Protein AF-A0A831QSL8-F1 (afdb_monomer_lite)

Organism: NCBI:txid641691

Radius of gyration: 19.09 Å; chains: 1; bounding box: 49×22×60 Å

Sequence (99 aa):
MKPPNVINNQKIRALNGRGLLIAAAIGFAVGIIIIQPLGISLLKYDQGGDAGNWWYLFKKTVGQAFRFGDIEQILKNVLFGVLGSSLALLSYARKALYN

Foldseek 3Di:
DPPDPPLVVVLVVLVDVVVLVVLLQVLLVCLLQPVLLLVVLVVVCVVVVVPDDSVVSSVVSNVVSPPPPDPVSVVSSVVSSNVSSVVSNVVSVCVSVVD

Secondary structure (DSSP, 8-state):
-PPP-HHHHHHHHHT-HHHHHHHHHHHHHHIIIIIHHHHHHHHHHHHTTT-S-HHHHHHHHHHHHT-TT-HHHHHHHHHHHHHHHHHHHHHHHHHHH--

Structure (mmCIF, N/CA/C/O backbone):
data_AF-A0A831QSL8-F1
#
_entry.id   AF-A0A831QSL8-F1
#
loop_
_atom_site.group_PDB
_atom_site.id
_atom_site.type_symbol
_atom_site.label_atom_id
_atom_site.label_alt_id
_atom_site.label_comp_id
_atom_site.label_asym_id
_atom_site.label_entity_id
_atom_site.label_seq_id
_atom_site.pdbx_PDB_ins_code
_atom_site.Cartn_x
_atom_site.Cartn_y
_atom_site.Cartn_z
_atom_site.occupancy
_atom_site.B_iso_or_equiv
_atom_site.auth_seq_id
_atom_site.auth_comp_id
_atom_site.auth_asym_id
_atom_site.auth_atom_id
_atom_site.pdbx_PDB_model_num
ATOM 1 N N . MET A 1 1 ? -33.424 10.971 35.285 1.00 49.84 1 MET A N 1
ATOM 2 C CA . MET A 1 1 ? -32.160 10.386 34.782 1.00 49.84 1 MET A CA 1
ATOM 3 C C . MET A 1 1 ? -32.273 10.252 33.269 1.00 49.84 1 MET A C 1
ATOM 5 O O . MET A 1 1 ? -33.193 9.593 32.807 1.00 49.84 1 MET A O 1
ATOM 9 N N . LYS A 1 2 ? -31.435 10.953 32.496 1.00 45.91 2 LYS A N 1
ATOM 10 C CA . LYS A 1 2 ? -31.435 10.881 31.022 1.00 45.91 2 LYS A CA 1
ATOM 11 C C . LYS A 1 2 ? -30.801 9.542 30.614 1.00 45.91 2 LYS A C 1
ATOM 13 O O . LYS A 1 2 ? -29.740 9.238 31.162 1.00 45.91 2 LYS A O 1
ATOM 18 N N . PRO A 1 3 ? -31.408 8.730 29.730 1.00 53.34 3 PRO A N 1
ATOM 19 C CA . PRO A 1 3 ? -30.820 7.451 29.358 1.00 53.34 3 PRO A CA 1
ATOM 20 C C . PRO A 1 3 ? -29.431 7.688 28.745 1.00 53.34 3 PRO A C 1
ATOM 22 O O . PRO A 1 3 ? -29.272 8.631 27.957 1.00 53.34 3 PRO A O 1
ATOM 25 N N . PRO A 1 4 ? -28.412 6.890 29.115 1.00 55.44 4 PRO A N 1
ATOM 26 C CA . PRO A 1 4 ? -27.094 6.999 28.516 1.00 55.44 4 PRO A CA 1
ATOM 27 C C . PRO A 1 4 ? -27.232 6.789 27.009 1.00 55.44 4 PRO A C 1
ATOM 29 O O . PRO A 1 4 ? -27.825 5.823 26.533 1.00 55.44 4 PRO A O 1
ATOM 32 N N . ASN A 1 5 ? -26.738 7.777 26.274 1.00 58.16 5 ASN A N 1
ATOM 33 C CA . ASN A 1 5 ? -26.863 7.921 24.836 1.00 58.16 5 ASN A CA 1
ATOM 34 C C . ASN A 1 5 ? -26.324 6.676 24.102 1.00 58.16 5 ASN A C 1
ATOM 36 O O . ASN A 1 5 ? -25.115 6.527 23.920 1.00 58.16 5 ASN A O 1
ATOM 40 N N . VAL A 1 6 ? -27.231 5.802 23.656 1.00 56.72 6 VAL A N 1
ATOM 41 C CA . VAL A 1 6 ? -26.945 4.565 22.903 1.00 56.72 6 VAL A CA 1
ATOM 42 C C . VAL A 1 6 ? -26.094 4.841 21.651 1.00 56.72 6 VAL A C 1
ATOM 44 O O . VAL A 1 6 ? -25.269 4.012 21.269 1.00 56.72 6 VAL A O 1
ATOM 47 N N . ILE A 1 7 ? -26.211 6.041 21.071 1.00 56.59 7 ILE A N 1
ATOM 48 C CA . ILE A 1 7 ? -25.464 6.481 19.883 1.00 56.59 7 ILE A CA 1
ATOM 49 C C . ILE A 1 7 ? -23.975 6.695 20.210 1.00 56.59 7 ILE A C 1
ATOM 51 O O . ILE A 1 7 ? -23.104 6.326 19.422 1.00 56.59 7 ILE A O 1
ATOM 55 N N . ASN A 1 8 ? -23.651 7.206 21.404 1.00 55.56 8 ASN A N 1
ATOM 56 C CA . ASN A 1 8 ? -22.256 7.378 21.831 1.00 55.56 8 ASN A CA 1
ATOM 57 C C . ASN A 1 8 ? -21.574 6.033 22.091 1.00 55.56 8 ASN A C 1
ATOM 59 O O . ASN A 1 8 ? -20.423 5.845 21.701 1.00 55.56 8 ASN A O 1
ATOM 63 N N . ASN A 1 9 ? -22.289 5.070 22.678 1.00 51.94 9 ASN A N 1
ATOM 64 C CA . ASN A 1 9 ? -21.737 3.732 22.886 1.00 51.94 9 ASN A CA 1
ATOM 65 C C . ASN A 1 9 ? -21.477 3.002 21.560 1.00 51.94 9 ASN A C 1
ATOM 67 O O . ASN A 1 9 ? -20.533 2.223 21.491 1.00 51.94 9 ASN A O 1
ATOM 71 N N . GLN A 1 10 ? -22.240 3.271 20.494 1.00 54.59 10 GLN A N 1
ATOM 72 C CA . GLN A 1 10 ? -21.957 2.717 19.165 1.00 54.59 10 GLN A CA 1
ATOM 73 C C . GLN A 1 10 ? -20.775 3.397 18.462 1.00 54.59 10 GLN A C 1
ATOM 75 O O . GLN A 1 10 ? -19.943 2.688 17.899 1.00 54.59 10 GLN A O 1
ATOM 80 N N . LYS A 1 11 ? -20.622 4.726 18.556 1.00 51.94 11 LYS A N 1
ATOM 81 C CA . LYS A 1 11 ? -19.436 5.434 18.030 1.00 51.94 11 LYS A CA 1
ATOM 82 C C . LYS A 1 11 ? -18.140 5.034 18.744 1.00 51.94 11 LYS A C 1
ATOM 84 O O . LYS A 1 11 ? -17.121 4.816 18.094 1.00 51.94 11 LYS A O 1
ATOM 89 N N . ILE A 1 12 ? -18.186 4.844 20.062 1.00 53.59 12 ILE A N 1
ATOM 90 C CA . ILE A 1 12 ? -17.041 4.359 20.852 1.00 53.59 12 ILE A CA 1
ATOM 91 C C . ILE A 1 12 ? -16.756 2.875 20.556 1.00 53.59 12 ILE A C 1
ATOM 93 O O . ILE A 1 12 ? -15.600 2.467 20.489 1.00 53.59 12 ILE A O 1
ATOM 97 N N . ARG A 1 13 ? -17.787 2.064 20.275 1.00 50.50 13 ARG A N 1
ATOM 98 C CA . ARG A 1 13 ? -17.630 0.667 19.828 1.00 50.50 13 ARG A CA 1
ATOM 99 C C . ARG A 1 13 ? -17.139 0.555 18.377 1.00 50.50 13 ARG A C 1
ATOM 101 O O . ARG A 1 13 ? -16.496 -0.435 18.044 1.00 50.50 13 ARG A O 1
ATOM 108 N N . ALA A 1 14 ? -17.382 1.561 17.535 1.00 52.94 14 ALA A N 1
ATOM 109 C CA . ALA A 1 14 ? -16.754 1.695 16.221 1.00 52.94 14 ALA A CA 1
ATOM 110 C C . ALA A 1 14 ? -15.266 2.066 16.344 1.00 52.94 14 ALA A C 1
ATOM 112 O O . ALA A 1 14 ? -14.474 1.646 15.519 1.00 52.94 14 ALA A O 1
ATOM 113 N N . LEU A 1 15 ? -14.831 2.735 17.411 1.00 60.06 15 LEU A N 1
ATOM 114 C CA . LEU A 1 15 ? -13.415 2.940 17.760 1.00 60.06 15 LEU A CA 1
ATOM 115 C C . LEU A 1 15 ? -12.877 1.846 18.701 1.00 60.06 15 LEU A C 1
ATOM 117 O O . LEU A 1 15 ? -12.070 2.099 19.592 1.00 60.06 15 LEU A O 1
ATOM 121 N N . ASN A 1 16 ? -13.308 0.597 18.514 1.00 71.38 16 ASN A N 1
ATOM 122 C CA . ASN A 1 16 ? -12.745 -0.519 19.265 1.00 71.38 16 ASN A CA 1
ATOM 123 C C . ASN A 1 16 ? -11.287 -0.737 18.827 1.00 71.38 16 ASN A C 1
ATOM 125 O O . ASN A 1 16 ? -11.035 -1.016 17.654 1.00 71.38 16 ASN A O 1
ATOM 129 N N . GLY A 1 17 ? -10.327 -0.637 19.753 1.00 71.44 17 GLY A N 1
ATOM 130 C CA . GLY A 1 17 ? -8.890 -0.696 19.438 1.00 71.44 17 GLY A CA 1
ATOM 131 C C . GLY A 1 17 ? -8.486 -1.936 18.629 1.00 71.44 17 GLY A C 1
ATOM 132 O O . GLY A 1 17 ? -7.625 -1.856 17.759 1.00 71.44 17 GLY A O 1
ATOM 133 N N . ARG A 1 18 ? -9.187 -3.063 18.816 1.00 82.12 18 ARG A N 1
ATOM 134 C CA . ARG A 1 18 ? -9.011 -4.276 17.996 1.00 82.12 18 ARG A CA 1
ATOM 135 C C . ARG A 1 18 ? -9.387 -4.069 16.525 1.00 82.12 18 ARG A C 1
ATOM 137 O O . ARG A 1 18 ? -8.655 -4.516 15.653 1.00 82.12 18 ARG A O 1
ATOM 144 N N . GLY A 1 19 ? -10.500 -3.391 16.242 1.00 82.62 19 GLY A N 1
ATOM 145 C CA . GLY A 1 19 ? -10.937 -3.098 14.872 1.00 82.62 19 GLY A CA 1
ATOM 146 C C . GLY A 1 19 ? -9.985 -2.143 14.156 1.00 82.62 19 GLY A C 1
ATOM 147 O O . GLY A 1 19 ? -9.695 -2.327 12.979 1.00 82.62 19 GLY A O 1
ATOM 148 N N . LEU A 1 20 ? -9.425 -1.187 14.899 1.00 84.44 20 LEU A N 1
ATOM 149 C CA . LEU A 1 20 ? -8.441 -0.236 14.391 1.00 84.44 20 LEU A CA 1
ATOM 150 C C . LEU A 1 20 ? -7.108 -0.922 14.049 1.00 84.44 20 LEU A C 1
ATOM 152 O O . LEU A 1 20 ? -6.552 -0.682 12.980 1.00 84.44 20 LEU A O 1
ATOM 156 N N . LEU A 1 21 ? -6.641 -1.842 14.902 1.00 87.75 21 LEU A N 1
ATOM 157 C CA . LEU A 1 21 ? -5.457 -2.664 14.628 1.00 87.75 21 LEU A CA 1
ATOM 158 C C . LEU A 1 21 ? -5.661 -3.598 13.429 1.00 87.75 21 LEU A C 1
ATOM 160 O O . LEU A 1 21 ? -4.768 -3.718 12.595 1.00 87.75 21 LEU A O 1
ATOM 164 N N . ILE A 1 22 ? -6.836 -4.223 13.306 1.00 88.56 22 ILE A N 1
ATOM 165 C CA . ILE A 1 22 ? -7.172 -5.068 12.150 1.00 88.56 22 ILE A CA 1
ATOM 166 C C . ILE A 1 22 ? -7.194 -4.230 10.866 1.00 88.56 22 ILE A C 1
ATOM 168 O O . ILE A 1 22 ? -6.598 -4.627 9.868 1.00 88.56 22 ILE A O 1
ATOM 172 N N . ALA A 1 23 ? -7.829 -3.055 10.891 1.00 88.44 23 ALA A N 1
ATOM 173 C CA . ALA A 1 23 ? -7.857 -2.147 9.748 1.00 88.44 23 ALA A CA 1
ATOM 174 C C . ALA A 1 23 ? -6.445 -1.699 9.342 1.00 88.44 23 ALA A C 1
ATOM 176 O O . ALA A 1 23 ? -6.121 -1.713 8.155 1.00 88.44 23 ALA A O 1
ATOM 177 N N . ALA A 1 24 ? -5.590 -1.366 10.314 1.00 90.69 24 ALA A N 1
ATOM 178 C CA . ALA A 1 24 ? -4.197 -1.020 10.060 1.00 90.69 24 ALA A CA 1
ATOM 179 C C . ALA A 1 24 ? -3.416 -2.200 9.459 1.00 90.69 24 ALA A C 1
ATOM 181 O O . ALA A 1 24 ? -2.733 -2.021 8.461 1.00 90.69 24 ALA A O 1
ATOM 182 N N . ALA A 1 25 ? -3.552 -3.415 9.999 1.00 92.19 25 ALA A N 1
ATOM 183 C CA . ALA A 1 25 ? -2.862 -4.598 9.483 1.00 92.19 25 ALA A CA 1
ATOM 184 C C . ALA A 1 25 ? -3.292 -4.956 8.048 1.00 92.19 25 ALA A C 1
ATOM 186 O O . ALA A 1 25 ? -2.451 -5.260 7.202 1.00 92.19 25 ALA A O 1
ATOM 187 N N . ILE A 1 26 ? -4.593 -4.870 7.751 1.00 92.25 26 ILE A N 1
ATOM 188 C CA . ILE A 1 26 ? -5.115 -5.076 6.393 1.00 92.25 26 ILE A CA 1
ATOM 189 C C . ILE A 1 26 ? -4.596 -3.980 5.460 1.00 92.25 26 ILE A C 1
ATOM 191 O O . ILE A 1 26 ? -4.112 -4.285 4.372 1.00 92.25 26 ILE A O 1
ATOM 195 N N . GLY A 1 27 ? -4.649 -2.716 5.890 1.00 93.00 27 GLY A N 1
ATOM 196 C CA . GLY A 1 27 ? -4.104 -1.590 5.137 1.00 93.00 27 GLY A CA 1
ATOM 197 C C . GLY A 1 27 ? -2.622 -1.775 4.822 1.00 93.00 27 GLY A C 1
ATOM 198 O O . GLY A 1 27 ? -2.213 -1.564 3.685 1.00 93.00 27 GLY A O 1
ATOM 199 N N . PHE A 1 28 ? -1.842 -2.256 5.788 1.0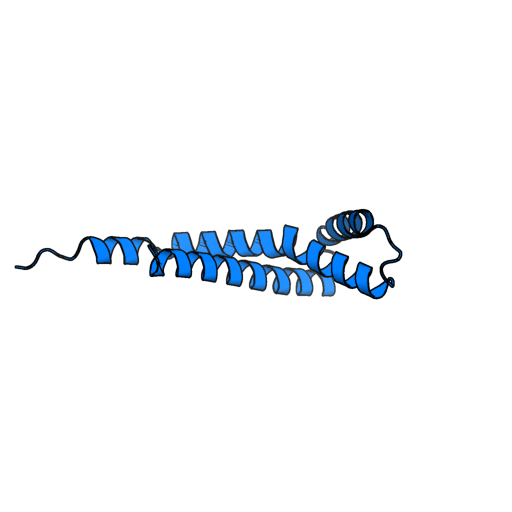0 92.88 28 PHE A N 1
ATOM 200 C CA . PHE A 1 28 ? -0.426 -2.559 5.614 1.00 92.88 28 PHE A CA 1
ATOM 201 C C . PHE A 1 28 ? -0.190 -3.614 4.529 1.00 92.88 28 PHE A C 1
ATOM 203 O O . PHE A 1 28 ? 0.594 -3.396 3.604 1.00 92.88 28 PHE A O 1
ATOM 210 N N . ALA A 1 29 ? -0.912 -4.736 4.598 1.00 91.00 29 ALA A N 1
ATOM 211 C CA . ALA A 1 29 ? -0.812 -5.803 3.606 1.00 91.00 29 ALA A CA 1
ATOM 212 C C . ALA A 1 29 ? -1.226 -5.325 2.205 1.00 91.00 29 ALA A C 1
ATOM 214 O O . ALA A 1 29 ? -0.522 -5.586 1.232 1.00 91.00 29 ALA A O 1
ATOM 215 N N . VAL A 1 30 ? -2.325 -4.572 2.094 1.00 91.12 30 VAL A N 1
ATOM 216 C CA . VAL A 1 30 ? -2.780 -3.981 0.823 1.00 91.12 30 VAL A CA 1
ATOM 217 C C . VAL A 1 30 ? -1.758 -2.980 0.280 1.00 91.12 30 VAL A C 1
ATOM 219 O O . VAL A 1 30 ? -1.499 -2.954 -0.923 1.00 91.12 30 VAL A O 1
ATOM 222 N N . GLY A 1 31 ? -1.132 -2.192 1.154 1.00 91.12 31 GLY A N 1
ATOM 223 C CA . GLY A 1 31 ? -0.057 -1.273 0.799 1.00 91.12 31 GLY A CA 1
ATOM 224 C C . GLY A 1 31 ? 1.101 -1.974 0.091 1.00 91.12 31 GLY A C 1
ATOM 225 O O . GLY A 1 31 ? 1.521 -1.553 -0.984 1.00 91.12 31 GLY A O 1
ATOM 226 N N . ILE A 1 32 ? 1.556 -3.096 0.644 1.00 89.69 32 ILE A N 1
ATOM 227 C CA . ILE A 1 32 ? 2.667 -3.880 0.089 1.00 89.69 32 ILE A CA 1
ATOM 228 C C . ILE A 1 32 ? 2.247 -4.658 -1.163 1.00 89.69 32 ILE A C 1
ATOM 230 O O . ILE A 1 32 ? 2.971 -4.692 -2.151 1.00 89.69 32 ILE A O 1
ATOM 234 N N . ILE A 1 33 ? 1.080 -5.298 -1.150 1.00 87.19 33 ILE A N 1
ATOM 235 C CA . ILE A 1 33 ? 0.695 -6.236 -2.216 1.00 87.19 33 ILE A CA 1
ATOM 236 C C . ILE A 1 33 ? 0.135 -5.504 -3.441 1.00 87.19 33 ILE A C 1
ATOM 238 O O . ILE A 1 33 ? 0.317 -5.961 -4.567 1.00 87.19 33 ILE A O 1
ATOM 242 N N . ILE A 1 34 ? -0.548 -4.376 -3.238 1.00 87.12 34 ILE A N 1
ATOM 243 C CA . ILE A 1 34 ? -1.276 -3.666 -4.296 1.00 87.12 34 ILE A CA 1
ATOM 244 C C . ILE A 1 34 ? -0.630 -2.314 -4.590 1.00 87.12 34 ILE A C 1
ATOM 246 O O . ILE A 1 34 ? -0.231 -2.062 -5.727 1.00 87.12 34 ILE A O 1
ATOM 250 N N . ILE A 1 35 ? -0.493 -1.447 -3.582 1.00 87.12 35 ILE A N 1
ATOM 251 C CA . ILE A 1 35 ? -0.073 -0.051 -3.799 1.00 87.12 35 ILE A CA 1
ATOM 252 C C . ILE A 1 35 ? 1.386 0.019 -4.266 1.00 87.12 35 ILE A C 1
ATOM 254 O O . ILE A 1 35 ? 1.692 0.749 -5.208 1.00 87.12 35 ILE A O 1
ATOM 258 N N . GLN A 1 36 ? 2.277 -0.770 -3.668 1.00 89.12 36 GLN A N 1
ATOM 259 C CA . GLN A 1 36 ? 3.693 -0.783 -4.029 1.00 89.12 36 GLN A CA 1
ATOM 260 C C . GLN A 1 36 ? 3.949 -1.237 -5.480 1.00 89.12 36 GLN A C 1
ATOM 262 O O . GLN A 1 36 ? 4.600 -0.483 -6.212 1.00 89.12 36 GLN A O 1
ATOM 267 N N . PRO A 1 37 ? 3.462 -2.406 -5.958 1.00 86.38 37 PRO A N 1
ATOM 268 C CA . PRO A 1 37 ? 3.674 -2.806 -7.345 1.00 86.38 37 PRO A CA 1
ATOM 269 C C . PRO A 1 37 ? 3.028 -1.850 -8.339 1.00 86.38 37 PRO A C 1
ATOM 271 O O . PRO A 1 37 ? 3.625 -1.578 -9.379 1.00 86.38 37 PRO A O 1
ATOM 274 N N . LEU A 1 38 ? 1.850 -1.302 -8.011 1.00 87.75 38 LEU A N 1
ATOM 275 C CA . LEU A 1 38 ? 1.187 -0.294 -8.837 1.00 87.75 38 LEU A CA 1
ATOM 276 C C . LEU A 1 38 ? 2.061 0.954 -8.978 1.00 87.75 38 LEU A C 1
ATOM 278 O O . LEU A 1 38 ? 2.404 1.319 -10.100 1.00 87.75 38 LEU A O 1
ATOM 282 N N . GLY A 1 39 ? 2.490 1.550 -7.863 1.00 85.56 39 GLY A N 1
ATOM 283 C CA . GLY A 1 39 ? 3.296 2.771 -7.865 1.00 85.56 39 GLY A CA 1
ATOM 284 C C . GLY A 1 39 ? 4.625 2.603 -8.601 1.00 85.56 39 GLY A C 1
ATOM 285 O O . GLY A 1 39 ? 4.975 3.423 -9.445 1.00 85.56 39 GLY A O 1
ATOM 286 N N . ILE A 1 40 ? 5.340 1.501 -8.353 1.00 86.62 40 ILE A N 1
ATOM 287 C CA . ILE A 1 40 ? 6.621 1.231 -9.022 1.00 86.62 40 ILE A CA 1
ATOM 288 C C . ILE A 1 40 ? 6.417 0.936 -10.517 1.00 86.62 40 ILE A C 1
ATOM 290 O O . ILE A 1 40 ? 7.236 1.349 -11.336 1.00 86.62 40 ILE A O 1
ATOM 294 N N . SER A 1 41 ? 5.349 0.227 -10.895 1.00 87.50 41 SER A N 1
ATOM 295 C CA . SER A 1 41 ? 5.073 -0.071 -12.306 1.00 87.50 41 SER A CA 1
ATOM 296 C C . SER A 1 41 ? 4.722 1.175 -13.113 1.00 87.50 41 SER A C 1
ATOM 298 O O . SER A 1 41 ? 5.193 1.305 -14.239 1.00 87.50 41 SER A O 1
ATOM 300 N N . LEU A 1 42 ? 3.947 2.093 -12.527 1.00 87.50 42 LEU A N 1
ATOM 301 C CA . LEU A 1 42 ? 3.593 3.373 -13.135 1.00 87.50 42 LEU A CA 1
ATOM 302 C C . LEU A 1 42 ? 4.822 4.267 -13.272 1.00 87.50 42 LEU A C 1
ATOM 304 O O . LEU A 1 42 ? 5.069 4.783 -14.353 1.00 87.50 42 LEU A O 1
ATOM 308 N N . LEU A 1 43 ? 5.647 4.361 -12.224 1.00 85.00 43 LEU A N 1
ATOM 309 C CA . LEU A 1 43 ? 6.894 5.124 -12.277 1.00 85.00 43 LEU A CA 1
ATOM 310 C C . LEU A 1 43 ? 7.834 4.608 -13.378 1.00 85.00 43 LEU A C 1
ATOM 312 O O . LEU A 1 43 ? 8.402 5.393 -14.125 1.00 85.00 43 LEU A O 1
ATOM 316 N N . LYS A 1 44 ? 7.981 3.283 -13.512 1.00 84.62 44 LYS A N 1
ATOM 317 C CA . LYS A 1 44 ? 8.802 2.676 -14.576 1.00 84.62 44 LYS A CA 1
ATOM 318 C C . LYS A 1 44 ? 8.218 2.880 -15.972 1.00 84.62 44 LYS A C 1
ATOM 320 O O . LYS A 1 44 ? 8.973 2.901 -16.937 1.00 84.62 44 LYS A O 1
ATOM 325 N N . TYR A 1 45 ? 6.896 2.935 -16.082 1.00 85.19 45 TYR A N 1
ATOM 326 C CA . TYR A 1 45 ? 6.209 3.151 -17.350 1.00 85.19 45 TYR A CA 1
ATOM 327 C C . TYR A 1 45 ? 6.421 4.582 -17.852 1.00 85.19 45 TYR A C 1
ATOM 329 O O . TYR A 1 45 ? 6.875 4.756 -18.979 1.00 85.19 45 TYR A O 1
ATOM 337 N N . ASP A 1 46 ? 6.240 5.558 -16.963 1.00 85.69 46 ASP A N 1
ATOM 338 C CA . ASP A 1 46 ? 6.500 6.980 -17.212 1.00 85.69 46 ASP A CA 1
ATOM 339 C C . ASP A 1 46 ? 7.976 7.228 -17.584 1.00 85.69 46 ASP A C 1
ATOM 341 O O . ASP A 1 46 ? 8.292 7.80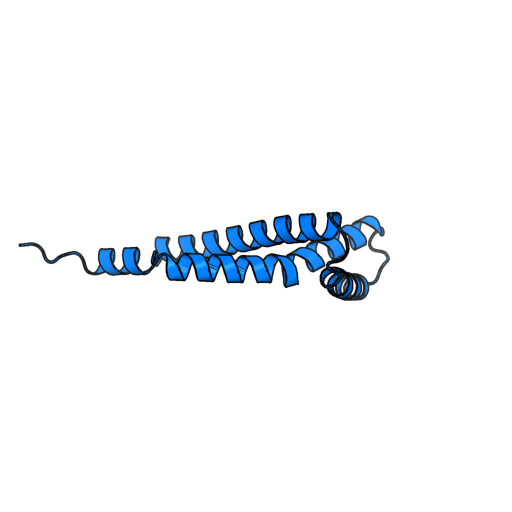6 -18.622 1.00 85.69 46 ASP A O 1
ATOM 345 N N . GLN A 1 47 ? 8.914 6.647 -16.824 1.00 84.44 47 GLN A N 1
ATOM 346 C CA . GLN A 1 47 ? 10.352 6.696 -17.136 1.00 84.44 47 GLN A CA 1
ATOM 347 C C . GLN A 1 47 ? 10.723 6.030 -18.469 1.00 84.44 47 GLN A C 1
ATOM 349 O O . GLN A 1 47 ? 11.756 6.350 -19.057 1.00 84.44 47 GLN A O 1
ATOM 354 N N . GLY A 1 48 ? 9.910 5.081 -18.934 1.00 78.75 48 GLY A N 1
ATOM 355 C CA . GLY A 1 48 ? 10.081 4.396 -20.212 1.00 78.75 48 GLY A CA 1
ATOM 356 C C . GLY A 1 48 ? 9.558 5.185 -21.413 1.00 78.75 48 GLY A C 1
ATOM 357 O O . GLY A 1 48 ? 9.544 4.634 -22.514 1.00 78.75 48 GLY A O 1
ATOM 358 N N . GLY A 1 49 ? 9.103 6.428 -21.214 1.00 79.38 49 GLY A N 1
ATOM 359 C CA . GLY A 1 49 ? 8.515 7.263 -22.261 1.00 79.38 49 GLY A CA 1
ATOM 360 C C . GLY A 1 49 ? 7.200 6.700 -22.794 1.00 79.38 49 GLY A C 1
ATOM 361 O O . GLY A 1 49 ? 6.946 6.798 -23.991 1.00 79.38 49 GLY A O 1
ATOM 362 N N . ASP A 1 50 ? 6.425 6.023 -21.937 1.00 71.81 50 ASP A N 1
ATOM 363 C CA . ASP A 1 50 ? 5.140 5.387 -22.259 1.00 71.81 50 ASP A CA 1
ATOM 364 C C . ASP A 1 50 ? 5.180 4.374 -23.420 1.00 71.81 50 ASP A C 1
ATOM 366 O O . ASP A 1 50 ? 4.150 3.930 -23.922 1.00 71.81 50 ASP A O 1
ATOM 370 N N . ALA A 1 51 ? 6.373 3.952 -23.845 1.00 66.00 51 ALA A N 1
ATOM 371 C CA . ALA A 1 51 ? 6.560 3.105 -25.022 1.00 66.00 51 ALA A CA 1
ATOM 372 C C . ALA A 1 51 ? 6.445 1.594 -24.720 1.00 66.00 51 ALA A C 1
ATOM 374 O O . ALA A 1 51 ? 6.635 0.755 -25.602 1.00 66.00 51 ALA A O 1
ATOM 375 N N . GLY A 1 52 ? 6.178 1.220 -23.463 1.00 69.81 52 GLY A N 1
ATOM 376 C CA . GLY A 1 52 ? 6.163 -0.169 -22.994 1.00 69.81 52 GLY A CA 1
ATOM 377 C C . GLY A 1 52 ? 4.767 -0.779 -22.835 1.00 69.81 52 GLY A C 1
ATOM 378 O O . GLY A 1 52 ? 3.746 -0.118 -22.939 1.00 69.81 52 GLY A O 1
ATOM 379 N N . ASN A 1 53 ? 4.697 -2.069 -22.498 1.00 83.56 53 ASN A N 1
ATOM 380 C CA . ASN A 1 53 ? 3.457 -2.676 -22.008 1.00 83.56 53 ASN A CA 1
ATOM 381 C C . ASN A 1 53 ? 3.384 -2.511 -20.480 1.00 83.56 53 ASN A C 1
ATOM 383 O O . ASN A 1 53 ? 4.025 -3.267 -19.742 1.00 83.56 53 ASN A O 1
ATOM 387 N N . TRP A 1 54 ? 2.594 -1.544 -20.000 1.00 85.00 54 TRP A N 1
ATOM 388 C CA . TRP A 1 54 ? 2.408 -1.295 -18.563 1.00 85.00 54 TRP A CA 1
ATOM 389 C C . TRP A 1 54 ? 1.989 -2.558 -17.799 1.00 85.00 54 TRP A C 1
ATOM 391 O O . TRP A 1 54 ? 2.545 -2.864 -16.745 1.00 85.00 54 TRP A O 1
ATOM 401 N N . TRP A 1 55 ? 1.081 -3.361 -18.362 1.00 84.50 55 TRP A N 1
ATOM 402 C CA . TRP A 1 55 ? 0.607 -4.593 -17.724 1.00 84.50 55 TRP A CA 1
ATOM 403 C C . TRP A 1 55 ? 1.725 -5.625 -17.528 1.00 84.50 55 TRP A C 1
ATOM 405 O O . TRP A 1 55 ? 1.767 -6.354 -16.532 1.00 84.50 55 TRP A O 1
ATOM 415 N N . TYR A 1 56 ? 2.668 -5.686 -18.468 1.00 85.25 56 TYR A N 1
ATOM 416 C CA . TYR A 1 56 ? 3.858 -6.520 -18.330 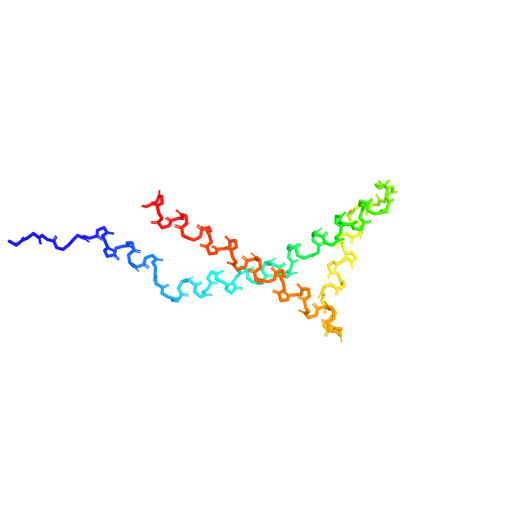1.00 85.25 56 TYR A CA 1
ATOM 417 C C . TYR A 1 56 ? 4.785 -6.005 -17.218 1.00 85.25 56 TYR A C 1
ATOM 419 O O . TYR A 1 56 ? 5.245 -6.794 -16.387 1.00 85.25 56 TYR A O 1
ATOM 427 N N . LEU A 1 57 ? 5.006 -4.687 -17.145 1.00 83.69 57 LEU A N 1
ATOM 428 C CA . LEU A 1 57 ? 5.797 -4.059 -16.081 1.00 83.69 57 LEU A CA 1
ATOM 429 C C . LEU A 1 57 ? 5.167 -4.267 -14.702 1.00 83.69 57 LEU A C 1
ATOM 431 O O . LEU A 1 57 ? 5.882 -4.565 -13.744 1.00 83.69 57 LEU A O 1
ATOM 435 N N . PHE A 1 58 ? 3.841 -4.177 -14.606 1.00 85.94 58 PHE A N 1
ATOM 436 C CA . PHE A 1 58 ? 3.096 -4.429 -13.379 1.00 85.94 58 PHE A CA 1
ATOM 437 C C . PHE A 1 58 ? 3.324 -5.852 -12.870 1.00 85.94 58 PHE A C 1
ATOM 439 O O . PHE A 1 58 ? 3.825 -6.029 -11.761 1.00 85.94 58 PHE A O 1
ATOM 446 N N . LYS A 1 59 ? 3.089 -6.872 -13.706 1.00 85.12 59 LYS A N 1
ATOM 447 C CA . LYS A 1 59 ? 3.322 -8.280 -13.331 1.00 85.12 59 LYS A CA 1
ATOM 448 C C . LYS A 1 59 ? 4.769 -8.545 -12.916 1.00 85.12 59 LYS A C 1
ATOM 450 O O . LYS A 1 59 ? 5.012 -9.227 -11.921 1.00 85.12 59 LYS A O 1
ATOM 455 N N . LYS A 1 60 ? 5.735 -7.970 -13.639 1.00 84.69 60 LYS A N 1
ATOM 456 C CA . LYS A 1 60 ? 7.160 -8.069 -13.292 1.00 84.69 60 LYS A CA 1
ATOM 457 C C . LYS A 1 60 ? 7.448 -7.458 -11.919 1.00 84.69 60 LYS A C 1
ATOM 459 O O . LYS A 1 60 ? 8.216 -8.017 -11.141 1.00 84.69 60 LYS A O 1
ATOM 464 N N . THR A 1 61 ? 6.822 -6.328 -11.617 1.00 82.75 61 THR A N 1
ATOM 465 C CA . THR A 1 61 ? 7.010 -5.604 -10.357 1.00 82.75 61 THR A CA 1
ATOM 466 C C . THR A 1 61 ? 6.328 -6.311 -9.186 1.00 82.75 61 THR A C 1
AT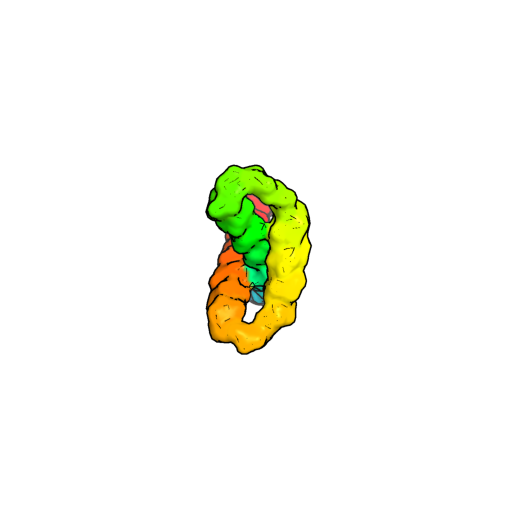OM 468 O O . THR A 1 61 ? 6.914 -6.372 -8.111 1.00 82.75 61 THR A O 1
ATOM 471 N N . VAL A 1 62 ? 5.165 -6.936 -9.399 1.00 82.69 62 VAL A N 1
ATOM 472 C CA . VAL A 1 62 ? 4.533 -7.833 -8.416 1.00 82.69 62 VAL A CA 1
ATOM 473 C C . VAL A 1 62 ? 5.473 -8.994 -8.082 1.00 82.69 62 VAL A C 1
ATOM 475 O O . VAL A 1 62 ? 5.748 -9.235 -6.913 1.00 82.69 62 VAL A O 1
ATOM 478 N N . GLY A 1 63 ? 6.047 -9.664 -9.088 1.00 77.69 63 GLY A N 1
ATOM 479 C CA . GLY A 1 63 ? 7.016 -10.744 -8.863 1.00 77.69 63 GLY A CA 1
ATOM 480 C C . GLY A 1 63 ? 8.286 -10.289 -8.130 1.00 77.69 63 GLY A C 1
ATOM 481 O O . GLY A 1 63 ? 8.853 -11.042 -7.342 1.00 77.69 63 GLY A O 1
ATOM 482 N N . GLN A 1 64 ? 8.716 -9.042 -8.345 1.00 74.69 64 GLN A N 1
ATOM 483 C CA . GLN A 1 64 ? 9.816 -8.441 -7.591 1.00 74.69 64 GLN A CA 1
ATOM 484 C C . GLN A 1 64 ? 9.417 -8.119 -6.151 1.00 74.69 64 GLN A C 1
ATOM 486 O O . GLN A 1 64 ? 10.234 -8.357 -5.272 1.00 74.69 64 GLN A O 1
ATOM 491 N N . ALA A 1 65 ? 8.191 -7.651 -5.889 1.00 69.69 65 ALA A N 1
ATOM 492 C CA . ALA A 1 65 ? 7.701 -7.285 -4.554 1.00 69.69 65 ALA A CA 1
ATOM 493 C C . ALA A 1 65 ? 7.834 -8.430 -3.526 1.00 69.69 65 ALA A C 1
ATOM 495 O O . ALA A 1 65 ? 8.148 -8.183 -2.363 1.00 69.69 65 ALA A O 1
ATOM 496 N N . PHE A 1 66 ? 7.700 -9.683 -3.976 1.00 68.06 66 PHE A N 1
ATOM 497 C CA . PHE A 1 66 ? 7.843 -10.885 -3.144 1.00 68.06 66 PHE A CA 1
ATOM 498 C C . PHE A 1 66 ? 9.295 -11.314 -2.860 1.00 68.06 66 PHE A C 1
ATOM 500 O O . PHE A 1 66 ? 9.514 -12.217 -2.053 1.00 68.06 66 PHE A O 1
ATOM 507 N N . ARG A 1 67 ? 10.307 -10.693 -3.481 1.00 69.38 67 ARG A N 1
ATOM 508 C CA . ARG A 1 67 ? 11.722 -10.969 -3.181 1.00 69.38 67 ARG A CA 1
ATOM 509 C C . ARG A 1 67 ? 12.174 -10.111 -1.998 1.00 69.38 67 ARG A C 1
ATOM 511 O O . ARG A 1 67 ? 12.672 -9.009 -2.177 1.00 69.38 67 ARG A O 1
ATOM 518 N N . PHE A 1 68 ? 12.038 -10.633 -0.781 1.00 61.69 68 PHE A N 1
ATOM 519 C CA . PHE A 1 68 ? 12.443 -9.978 0.478 1.00 61.69 68 PHE A CA 1
ATOM 520 C C . PHE A 1 68 ? 13.971 -9.935 0.720 1.00 61.69 68 PHE A C 1
ATOM 522 O O . PHE A 1 68 ? 14.415 -9.993 1.861 1.00 61.69 68 PHE A O 1
ATOM 529 N N . GLY A 1 69 ? 14.789 -9.885 -0.336 1.00 65.69 69 GLY A N 1
ATOM 530 C CA . GLY A 1 69 ? 16.247 -10.019 -0.219 1.00 65.69 69 GLY A CA 1
ATOM 531 C C . GLY A 1 69 ? 16.989 -8.732 0.151 1.00 65.69 69 GLY A C 1
ATOM 532 O O . GLY A 1 69 ? 18.015 -8.803 0.818 1.00 65.69 69 GLY A O 1
ATOM 533 N N . ASP A 1 70 ? 16.469 -7.567 -0.250 1.00 79.06 70 ASP A N 1
ATOM 534 C CA . ASP A 1 70 ? 17.233 -6.314 -0.235 1.00 79.06 70 ASP A CA 1
ATOM 535 C C . ASP A 1 70 ? 16.721 -5.313 0.813 1.00 79.06 70 ASP A C 1
ATOM 537 O O . ASP A 1 70 ? 15.517 -5.147 1.016 1.00 79.06 70 ASP A O 1
ATOM 541 N N . ILE A 1 71 ? 17.632 -4.565 1.446 1.00 82.88 71 ILE A N 1
ATOM 542 C CA . ILE A 1 71 ? 17.287 -3.485 2.396 1.00 82.88 71 ILE A CA 1
ATOM 543 C C . ILE A 1 71 ? 16.390 -2.431 1.730 1.00 82.88 71 ILE A C 1
ATOM 545 O O . ILE A 1 71 ? 15.440 -1.939 2.337 1.00 82.88 71 ILE A O 1
ATOM 549 N N . GLU A 1 72 ? 16.641 -2.128 0.455 1.00 84.25 72 GLU A N 1
ATOM 550 C CA . GLU A 1 72 ? 15.806 -1.222 -0.336 1.00 84.25 72 GLU A CA 1
ATOM 551 C C . GLU A 1 72 ? 14.370 -1.756 -0.493 1.00 84.25 72 GLU A C 1
ATOM 553 O O . GLU A 1 72 ? 13.403 -0.993 -0.443 1.00 84.25 72 GLU A O 1
ATOM 558 N N . GLN A 1 73 ? 14.214 -3.074 -0.628 1.00 81.81 73 GLN A N 1
ATOM 559 C CA . GLN A 1 73 ? 12.917 -3.739 -0.688 1.00 81.81 73 GLN A CA 1
ATOM 560 C C . GLN A 1 73 ? 12.175 -3.614 0.645 1.00 81.81 73 GLN A C 1
ATOM 562 O O . GLN A 1 73 ? 11.002 -3.248 0.663 1.00 81.81 73 GLN A O 1
ATOM 567 N N . ILE A 1 74 ? 12.866 -3.872 1.760 1.00 85.12 74 ILE A N 1
ATOM 568 C CA . ILE A 1 74 ? 12.304 -3.742 3.111 1.00 85.12 74 ILE A CA 1
ATOM 569 C C . ILE A 1 74 ? 11.832 -2.306 3.343 1.00 85.12 74 ILE A C 1
ATOM 571 O O . ILE A 1 74 ? 10.704 -2.097 3.789 1.00 85.12 74 ILE A O 1
ATOM 575 N N . LEU A 1 75 ? 12.650 -1.316 2.979 1.00 87.31 75 LEU A N 1
ATOM 576 C CA . LEU A 1 75 ? 12.306 0.093 3.148 1.00 87.31 75 LEU A CA 1
ATOM 577 C C . LEU A 1 75 ? 11.074 0.481 2.317 1.00 87.31 75 LEU A C 1
ATOM 579 O O . LEU A 1 75 ? 10.170 1.142 2.830 1.00 87.31 75 LEU A O 1
ATOM 583 N N . LYS A 1 76 ? 10.987 0.017 1.062 1.00 86.81 76 LYS A N 1
ATOM 584 C CA . LYS A 1 76 ? 9.799 0.218 0.217 1.00 86.81 76 LYS A CA 1
ATOM 585 C C . LYS A 1 76 ? 8.567 -0.462 0.816 1.00 86.81 76 LYS A C 1
ATOM 587 O O . LYS A 1 76 ? 7.518 0.169 0.894 1.00 86.81 76 LYS A O 1
ATOM 592 N N . ASN A 1 77 ? 8.686 -1.701 1.287 1.00 87.06 77 ASN A N 1
ATOM 593 C CA . ASN A 1 77 ? 7.579 -2.430 1.906 1.00 87.06 77 ASN A CA 1
ATOM 594 C C . ASN A 1 77 ? 7.053 -1.694 3.146 1.00 87.06 77 ASN A C 1
ATOM 596 O O . ASN A 1 77 ? 5.845 -1.537 3.301 1.00 87.06 77 ASN A O 1
ATOM 600 N N . VAL A 1 78 ? 7.947 -1.195 4.006 1.00 89.94 78 VAL A N 1
ATOM 601 C CA . VAL A 1 78 ? 7.565 -0.405 5.185 1.00 89.94 78 VAL A CA 1
ATOM 602 C C . VAL A 1 78 ? 6.874 0.890 4.765 1.00 89.94 78 VAL A C 1
ATOM 604 O O . VAL A 1 78 ? 5.801 1.188 5.282 1.00 89.94 78 VAL A O 1
ATOM 607 N N . LEU A 1 79 ? 7.430 1.629 3.799 1.00 91.44 79 LEU A N 1
ATOM 608 C CA . LEU A 1 79 ? 6.841 2.879 3.314 1.00 91.44 79 LEU A CA 1
ATOM 609 C C . LEU A 1 79 ? 5.423 2.665 2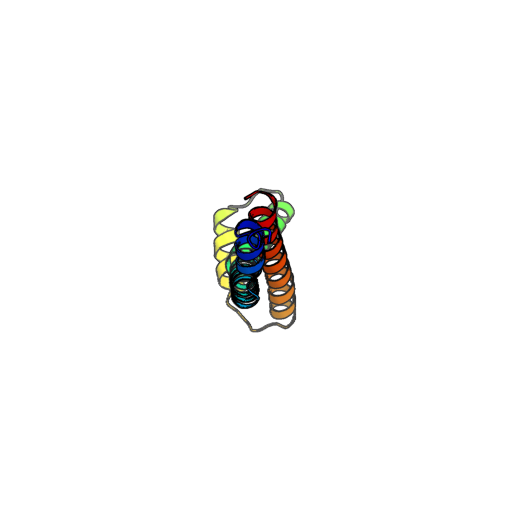.770 1.00 91.44 79 LEU A C 1
ATOM 611 O O . LEU A 1 79 ? 4.474 3.310 3.215 1.00 91.44 79 LEU A O 1
ATOM 615 N N . PHE A 1 80 ? 5.264 1.735 1.828 1.00 90.94 80 PHE A N 1
ATOM 616 C CA . PHE A 1 80 ? 3.972 1.463 1.204 1.00 90.94 80 PHE A CA 1
ATOM 617 C C . PHE A 1 80 ? 2.984 0.797 2.159 1.00 90.94 80 PHE A C 1
ATOM 619 O O . PHE A 1 80 ? 1.791 1.090 2.099 1.00 90.94 80 PHE A O 1
ATOM 626 N N . GLY A 1 81 ? 3.464 -0.037 3.079 1.00 91.50 81 GLY A N 1
ATOM 627 C CA . GLY A 1 81 ? 2.652 -0.593 4.150 1.00 91.50 81 GLY A CA 1
ATOM 628 C C . GLY A 1 81 ? 2.114 0.496 5.078 1.00 91.50 81 GLY A C 1
ATOM 629 O O . GLY A 1 81 ? 0.914 0.544 5.330 1.00 91.50 81 GLY A O 1
ATOM 630 N N . VAL A 1 82 ? 2.950 1.433 5.535 1.00 93.44 82 VAL A N 1
ATOM 631 C CA . VAL A 1 82 ? 2.505 2.560 6.378 1.00 93.44 82 VAL A CA 1
ATOM 632 C C . VAL A 1 82 ? 1.517 3.460 5.631 1.00 93.44 82 VAL A C 1
ATOM 634 O O . VAL A 1 82 ? 0.508 3.870 6.211 1.00 93.44 82 VAL A O 1
ATOM 637 N N . LEU A 1 83 ? 1.744 3.720 4.339 1.00 93.44 83 LEU A N 1
ATOM 638 C CA . LEU A 1 83 ? 0.795 4.447 3.488 1.00 93.44 83 LEU A CA 1
ATOM 639 C C . LEU A 1 83 ? -0.556 3.720 3.397 1.00 93.44 83 LEU A C 1
ATOM 641 O O . LEU A 1 83 ? -1.604 4.334 3.597 1.00 93.44 83 LEU A O 1
ATOM 645 N N . GLY A 1 84 ? -0.541 2.407 3.160 1.00 92.06 84 GLY A N 1
ATOM 646 C CA . GLY A 1 84 ? -1.745 1.579 3.116 1.00 92.06 84 GLY A CA 1
ATOM 647 C C . GLY A 1 84 ? -2.500 1.552 4.450 1.00 92.06 84 GLY A C 1
ATOM 648 O O . GLY A 1 84 ? -3.717 1.740 4.473 1.00 92.06 84 GLY A O 1
ATOM 649 N N . SER A 1 85 ? -1.790 1.415 5.574 1.00 93.69 85 SER A N 1
ATOM 650 C CA . SER A 1 85 ? -2.363 1.531 6.922 1.00 93.69 85 SER A CA 1
ATOM 651 C C . SER A 1 85 ? -3.016 2.890 7.141 1.00 93.69 85 SER A C 1
ATOM 653 O O . SER A 1 85 ? -4.138 2.963 7.632 1.00 93.69 85 SER A O 1
ATOM 655 N N . SER A 1 86 ? -2.345 3.968 6.738 1.00 91.81 86 SER A N 1
ATOM 656 C CA . SER A 1 86 ? -2.850 5.336 6.883 1.00 91.81 86 SER A CA 1
ATO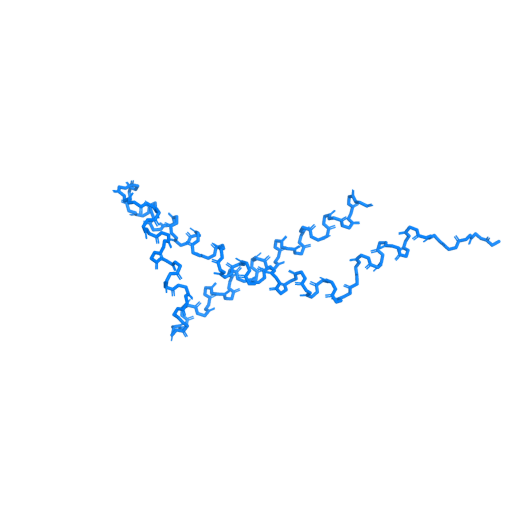M 657 C C . SER A 1 86 ? -4.149 5.538 6.099 1.00 91.81 86 SER A C 1
ATOM 659 O O . SER A 1 86 ? -5.121 6.065 6.637 1.00 91.81 86 SER A O 1
ATOM 661 N N . LEU A 1 87 ? -4.212 5.048 4.858 1.00 90.50 87 LEU A N 1
ATOM 662 C CA . LEU A 1 87 ? -5.420 5.091 4.027 1.00 90.50 87 LEU A CA 1
ATOM 663 C C . LEU A 1 87 ? -6.571 4.270 4.620 1.00 90.50 87 LEU A C 1
ATOM 665 O O . LEU A 1 87 ? -7.720 4.726 4.637 1.00 90.50 87 LEU A O 1
ATOM 669 N N . ALA A 1 88 ? -6.278 3.074 5.133 1.00 89.75 88 ALA A N 1
ATOM 670 C CA . ALA A 1 88 ? -7.272 2.228 5.784 1.00 89.75 88 ALA A CA 1
ATOM 671 C C . ALA A 1 88 ? -7.819 2.885 7.057 1.00 89.75 88 ALA A C 1
ATOM 673 O O . ALA A 1 88 ? -9.031 2.904 7.272 1.00 89.75 88 ALA A O 1
ATOM 674 N N . LEU A 1 89 ? -6.947 3.493 7.863 1.00 88.50 89 LEU A N 1
ATOM 675 C CA . LEU A 1 89 ? -7.328 4.217 9.073 1.00 88.50 89 LEU A CA 1
ATOM 676 C C . LEU A 1 89 ? -8.142 5.476 8.764 1.00 88.50 89 LEU A C 1
ATOM 678 O O . LEU A 1 89 ? -9.151 5.707 9.423 1.00 88.50 89 LEU A O 1
ATOM 682 N N . LEU A 1 90 ? -7.776 6.249 7.738 1.00 89.88 90 LEU A N 1
ATOM 683 C CA . LEU A 1 90 ? -8.574 7.388 7.270 1.00 89.88 90 LEU A CA 1
ATOM 684 C C . LEU A 1 90 ? -9.964 6.945 6.808 1.00 89.88 90 LEU A C 1
ATOM 686 O O . LEU A 1 90 ? -10.963 7.578 7.146 1.00 89.88 90 LEU A O 1
ATOM 690 N N . SER A 1 91 ? -10.045 5.831 6.082 1.00 84.81 91 SER A N 1
ATOM 691 C CA . SER A 1 91 ? -11.317 5.258 5.627 1.00 84.81 91 SER A CA 1
ATOM 692 C C . SER A 1 91 ? -12.173 4.780 6.802 1.00 84.81 91 SER A C 1
ATOM 694 O O . SER A 1 91 ? -13.383 5.013 6.835 1.00 84.81 91 SER A O 1
ATOM 696 N N . TYR A 1 92 ? -11.539 4.164 7.799 1.00 82.31 92 TYR A N 1
ATOM 697 C CA . TYR A 1 92 ? -12.180 3.721 9.031 1.00 82.31 92 TYR A CA 1
ATOM 698 C C . TYR A 1 92 ? -12.697 4.901 9.866 1.00 82.31 92 TYR A C 1
ATOM 700 O O . TYR A 1 92 ? -13.856 4.913 10.278 1.00 82.31 92 TYR A O 1
ATOM 708 N N . ALA A 1 93 ? -11.873 5.936 10.045 1.00 80.31 93 ALA A N 1
ATOM 709 C CA . ALA A 1 93 ? -12.234 7.164 10.745 1.00 80.31 93 ALA A CA 1
ATOM 710 C C . ALA A 1 93 ? -13.364 7.912 10.028 1.00 80.31 93 ALA A C 1
ATOM 712 O O . ALA A 1 93 ? -14.315 8.357 10.667 1.00 80.31 93 ALA A O 1
ATOM 713 N N . ARG A 1 94 ? -13.321 7.988 8.691 1.00 79.06 94 ARG A N 1
ATOM 714 C CA . ARG A 1 94 ? -14.399 8.570 7.882 1.00 79.06 94 ARG A CA 1
ATOM 715 C C . ARG A 1 94 ? -15.719 7.845 8.118 1.00 79.06 94 ARG A C 1
ATOM 717 O O . ARG A 1 94 ? -16.738 8.495 8.324 1.00 79.06 94 ARG A O 1
ATOM 724 N N . LYS A 1 95 ? -15.698 6.512 8.146 1.00 75.62 95 LYS A N 1
ATOM 725 C CA . LYS A 1 95 ? -16.890 5.706 8.428 1.00 75.62 95 LYS A CA 1
ATOM 726 C C . LYS A 1 95 ? -17.417 5.918 9.851 1.00 75.62 95 LYS A C 1
ATOM 728 O O . LYS A 1 95 ? -18.616 5.844 10.048 1.00 75.62 95 LYS A O 1
ATOM 733 N N . ALA A 1 96 ? -16.561 6.216 10.826 1.00 67.81 96 ALA A N 1
ATOM 734 C CA . ALA A 1 96 ? -16.991 6.544 12.190 1.00 67.81 96 ALA A CA 1
ATOM 735 C C . ALA A 1 96 ? -17.542 7.980 12.342 1.00 67.81 96 ALA A C 1
ATOM 737 O O . ALA A 1 96 ? -18.318 8.252 13.260 1.00 67.81 96 ALA A O 1
ATOM 738 N N . LEU A 1 97 ? -17.125 8.912 11.476 1.00 65.62 97 LEU A N 1
ATOM 739 C CA . LEU A 1 97 ? -17.557 10.314 11.507 1.00 65.62 97 LEU A CA 1
ATOM 740 C C . LEU A 1 97 ? -18.871 10.557 10.752 1.00 65.62 97 LEU A C 1
ATOM 742 O O . LEU A 1 97 ? -19.702 11.323 11.236 1.00 65.62 97 LEU A O 1
ATOM 746 N N . TYR A 1 98 ? -19.048 9.917 9.593 1.00 64.81 98 TYR A N 1
ATOM 747 C CA . TYR A 1 98 ? -20.168 10.151 8.668 1.00 64.81 98 TYR A CA 1
ATOM 748 C C . TYR A 1 98 ? -21.285 9.097 8.739 1.00 64.81 98 TYR A C 1
ATOM 750 O O . TYR A 1 98 ? -22.199 9.127 7.918 1.00 64.81 98 TYR A O 1
ATOM 758 N N . ASN A 1 99 ? -21.211 8.176 9.700 1.00 50.94 99 ASN A N 1
ATOM 759 C CA . ASN A 1 99 ? -22.191 7.116 9.948 1.00 50.94 99 ASN A CA 1
ATOM 760 C C . ASN A 1 99 ? -22.608 7.138 11.426 1.00 50.94 99 ASN A C 1
ATOM 762 O O . ASN A 1 99 ? -23.713 6.639 11.715 1.00 50.94 99 ASN A O 1
#

pLDDT: mean 78.72, std 13.27, range [45.91, 93.69]